Protein AF-A0A0F9TPN0-F1 (afdb_monomer_lite)

Structure (mmCIF, N/CA/C/O backbone):
data_AF-A0A0F9TPN0-F1
#
_entry.id   AF-A0A0F9TPN0-F1
#
loop_
_atom_site.group_PDB
_atom_site.id
_atom_site.type_symbol
_atom_site.label_atom_id
_atom_site.label_alt_id
_atom_site.label_comp_id
_atom_site.label_asym_id
_atom_site.label_entity_id
_atom_site.label_seq_id
_atom_site.pdbx_PDB_ins_code
_atom_site.Cartn_x
_atom_site.Cartn_y
_atom_site.Cartn_z
_atom_site.occupancy
_atom_site.B_iso_or_equiv
_atom_site.auth_seq_id
_atom_site.auth_comp_id
_atom_site.auth_asym_id
_atom_site.auth_atom_id
_atom_site.pdbx_PDB_model_num
ATOM 1 N N . MET A 1 1 ? -43.249 34.342 18.954 1.00 63.88 1 MET A N 1
ATOM 2 C CA . MET A 1 1 ? -42.163 33.339 18.854 1.00 63.88 1 MET A CA 1
ATOM 3 C C . MET A 1 1 ? -42.030 32.902 17.406 1.00 63.88 1 MET A C 1
ATOM 5 O O . MET A 1 1 ? -42.989 32.377 16.847 1.00 63.88 1 MET A O 1
ATOM 9 N N . THR A 1 2 ? -40.893 33.186 16.781 1.00 87.62 2 THR A N 1
ATOM 10 C CA . THR A 1 2 ? -40.674 32.973 15.344 1.00 87.62 2 THR A CA 1
ATOM 11 C C . THR A 1 2 ? -40.318 31.515 15.034 1.00 87.62 2 THR A C 1
ATOM 13 O O . THR A 1 2 ? -39.963 30.735 15.920 1.00 87.62 2 THR A O 1
ATOM 16 N N . TYR A 1 3 ? -40.394 31.121 13.759 1.00 82.75 3 TYR A N 1
ATOM 17 C CA . TYR A 1 3 ? -39.928 29.803 13.312 1.00 82.75 3 TYR A CA 1
ATOM 18 C C . TYR A 1 3 ? -38.445 29.566 13.659 1.00 82.75 3 TYR A C 1
ATOM 20 O O . TYR A 1 3 ? -38.082 28.477 14.104 1.00 82.75 3 TYR A O 1
ATOM 28 N N . LYS A 1 4 ? -37.608 30.607 13.552 1.00 75.94 4 LYS A N 1
ATOM 29 C CA . LYS A 1 4 ? -36.183 30.558 13.914 1.00 75.94 4 LYS A CA 1
ATOM 30 C C . LYS A 1 4 ? -35.974 30.254 15.405 1.00 75.94 4 LYS A C 1
ATOM 32 O O . LYS A 1 4 ? -35.107 29.449 15.738 1.00 75.94 4 LYS A O 1
ATOM 37 N N . ASP A 1 5 ? -36.821 30.797 16.281 1.00 80.38 5 ASP A N 1
ATOM 38 C CA . ASP A 1 5 ? -36.758 30.526 17.727 1.00 80.38 5 ASP A CA 1
ATOM 39 C C . ASP A 1 5 ? -37.082 29.059 18.043 1.00 80.38 5 ASP A C 1
ATOM 41 O O . ASP A 1 5 ? -36.388 28.416 18.834 1.00 80.38 5 ASP A O 1
ATOM 45 N N . LYS A 1 6 ? -38.084 28.487 17.359 1.00 81.25 6 LYS A N 1
ATOM 46 C CA . LYS A 1 6 ? -38.464 27.071 17.515 1.00 81.25 6 LYS A CA 1
ATOM 47 C C . LYS A 1 6 ? -37.353 26.113 17.068 1.00 81.25 6 LYS A C 1
ATOM 49 O O . LYS A 1 6 ? -37.159 25.074 17.699 1.00 81.25 6 LYS A O 1
ATOM 54 N N . VAL A 1 7 ? -36.623 26.440 15.997 1.00 83.06 7 VAL A N 1
ATOM 55 C CA . VAL A 1 7 ? -35.488 25.628 15.514 1.00 83.06 7 VAL A CA 1
ATOM 56 C C . VAL A 1 7 ? -34.336 25.661 16.519 1.00 83.06 7 VAL A C 1
ATOM 58 O O . VAL A 1 7 ? -33.880 24.602 16.952 1.00 83.06 7 VAL A O 1
ATOM 61 N N . ARG A 1 8 ? -33.946 26.854 16.983 1.00 80.81 8 ARG A N 1
ATOM 62 C CA . ARG A 1 8 ? -32.866 27.026 17.967 1.00 80.81 8 ARG A CA 1
ATOM 63 C C . ARG A 1 8 ? -33.164 26.305 19.288 1.00 80.81 8 ARG A C 1
ATOM 65 O O . ARG A 1 8 ? -32.283 25.669 19.862 1.00 80.81 8 ARG A O 1
ATOM 72 N N . GLN A 1 9 ? -34.415 26.333 19.750 1.00 80.69 9 GLN A N 1
ATOM 73 C CA . GLN A 1 9 ? -34.828 25.630 20.968 1.00 80.69 9 GLN A CA 1
ATOM 74 C C . GLN A 1 9 ? -34.733 24.099 20.824 1.00 80.69 9 GLN A C 1
ATOM 76 O O . GLN A 1 9 ? -34.310 23.414 21.757 1.00 80.69 9 GLN A O 1
ATOM 81 N N . ARG A 1 10 ? -35.066 23.549 19.646 1.00 83.12 10 ARG A N 1
ATOM 82 C CA . ARG A 1 10 ? -34.917 22.110 19.355 1.00 83.12 10 ARG A CA 1
ATOM 83 C C . ARG A 1 10 ? -33.451 21.681 19.297 1.00 83.12 10 ARG A C 1
ATOM 85 O O . ARG A 1 10 ? -33.118 20.608 19.799 1.00 83.12 10 ARG A O 1
ATOM 92 N N . GLU A 1 11 ? -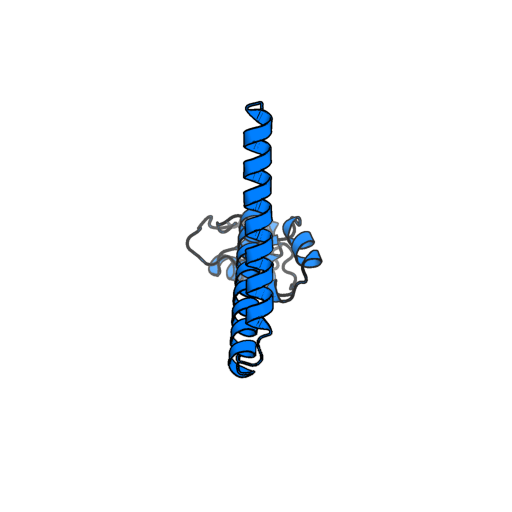32.579 22.496 18.711 1.00 84.38 11 GLU A N 1
ATOM 93 C CA . GLU A 1 11 ? -31.135 22.231 18.678 1.00 84.38 11 GLU A CA 1
ATOM 94 C C . GLU A 1 11 ? -30.536 22.230 20.086 1.00 84.38 11 GLU A C 1
ATOM 96 O O . GLU A 1 11 ? -29.855 21.274 20.459 1.00 84.38 11 GLU A O 1
ATOM 101 N N . TYR A 1 12 ? -30.896 23.219 20.908 1.00 80.81 12 TYR A N 1
ATOM 102 C CA . TYR A 1 12 ? -30.473 23.289 22.306 1.00 80.81 12 TYR A CA 1
ATOM 103 C C . TYR A 1 12 ? -30.917 22.059 23.114 1.00 80.81 12 TYR A C 1
ATOM 105 O O . TYR A 1 12 ? -30.119 21.463 23.836 1.00 80.81 12 TYR A O 1
ATOM 113 N N . GLN A 1 13 ? -32.170 21.615 22.957 1.00 81.75 13 GLN A N 1
ATOM 114 C CA . GLN A 1 13 ? -32.666 20.406 23.626 1.00 81.75 13 GLN A CA 1
ATOM 115 C C . GLN A 1 13 ? -31.924 19.138 23.180 1.00 81.75 13 GLN A C 1
ATOM 117 O O . GLN A 1 13 ? -31.610 18.287 24.016 1.00 81.75 13 GLN A O 1
ATOM 122 N N . ARG A 1 14 ? -31.600 19.008 21.885 1.00 80.62 14 ARG A N 1
ATOM 123 C CA . ARG A 1 14 ? -30.798 17.885 21.367 1.00 80.62 14 ARG A CA 1
ATOM 124 C C . ARG A 1 14 ? -29.387 17.895 21.945 1.00 80.62 14 ARG A C 1
ATOM 126 O O . ARG A 1 14 ? -28.889 16.847 22.361 1.00 80.62 14 ARG A O 1
ATOM 133 N N . GLU A 1 15 ? -28.756 19.062 22.002 1.00 71.81 15 GLU A N 1
ATOM 134 C CA . GLU A 1 15 ? -27.411 19.206 22.549 1.00 71.81 15 GLU A CA 1
ATOM 135 C C . GLU A 1 15 ? -27.383 18.917 24.056 1.00 71.81 15 GLU A C 1
ATOM 137 O O . GLU A 1 15 ? -26.541 18.150 24.529 1.00 71.81 15 GLU A O 1
ATOM 142 N N . TRP A 1 16 ? -28.355 19.434 24.809 1.00 73.69 16 TRP A N 1
ATOM 143 C CA . TRP A 1 16 ? -28.500 19.167 26.238 1.00 73.69 16 TRP A CA 1
ATOM 144 C C . TRP A 1 16 ? -28.762 17.684 26.527 1.00 73.69 16 TRP A C 1
ATOM 146 O O . TRP A 1 16 ? -28.106 17.100 27.392 1.00 73.69 16 TRP A O 1
ATOM 156 N N . ALA A 1 17 ? -29.646 17.033 25.762 1.00 72.75 17 ALA A N 1
ATOM 157 C CA . ALA A 1 17 ? -29.899 15.597 25.880 1.00 72.75 17 ALA A CA 1
ATOM 158 C C . ALA A 1 17 ? -28.644 14.762 25.571 1.00 72.75 17 ALA A C 1
ATOM 160 O O . ALA A 1 17 ? -28.376 13.777 26.262 1.00 72.75 17 ALA A O 1
ATOM 161 N N . SER A 1 18 ? -27.849 15.172 24.578 1.00 74.75 18 SER A N 1
ATOM 162 C CA . SER A 1 18 ? -26.560 14.553 24.241 1.00 74.75 18 SER A CA 1
ATOM 163 C C . SER A 1 18 ? -25.543 14.701 25.378 1.00 74.75 18 SER A C 1
ATOM 165 O O . SER A 1 18 ? -24.924 13.717 25.788 1.00 74.75 18 SER A O 1
ATOM 167 N N . ARG A 1 19 ? -25.423 15.902 25.963 1.00 65.75 19 ARG A N 1
ATOM 168 C CA . ARG A 1 19 ? -24.553 16.167 27.123 1.00 65.75 19 ARG A CA 1
ATOM 169 C C . ARG A 1 19 ? -24.980 15.356 28.350 1.00 65.75 19 ARG A C 1
ATOM 171 O O . ARG A 1 19 ? -24.126 14.741 28.987 1.00 65.75 19 ARG A O 1
ATOM 178 N N . LYS A 1 20 ? -26.285 15.272 28.643 1.00 65.00 20 LYS A N 1
ATOM 179 C CA . LYS A 1 20 ? -26.818 14.436 29.735 1.00 65.00 20 LYS A CA 1
ATOM 180 C C . LYS A 1 20 ? -26.505 12.956 29.526 1.00 65.00 20 LYS A C 1
ATOM 182 O O . LYS A 1 20 ? -26.057 12.306 30.465 1.00 65.00 20 LYS A O 1
ATOM 187 N N . ARG A 1 21 ? -26.689 12.435 28.306 1.00 61.03 21 ARG A N 1
ATOM 188 C CA . ARG A 1 21 ? -26.357 11.041 27.965 1.00 61.03 21 ARG A CA 1
ATOM 189 C C . ARG A 1 21 ? -24.868 10.752 28.163 1.00 61.03 21 ARG A C 1
ATOM 191 O O . ARG A 1 21 ? -24.536 9.803 28.864 1.00 61.03 21 ARG A O 1
ATOM 198 N N . LYS A 1 22 ? -23.987 11.622 27.654 1.00 58.59 22 LYS A N 1
ATOM 199 C CA . LYS A 1 22 ? -22.529 11.508 27.846 1.00 58.59 22 LYS A CA 1
ATOM 200 C C . LYS A 1 22 ? -22.123 11.556 29.325 1.00 58.59 22 LYS A C 1
ATOM 202 O O . LYS A 1 22 ? -21.251 10.796 29.744 1.00 58.59 22 LYS A O 1
ATOM 207 N N . GLY A 1 23 ? -22.761 12.420 30.119 1.00 58.47 23 GLY A N 1
ATOM 208 C CA . GLY A 1 23 ? -22.532 12.528 31.565 1.00 58.47 23 GLY A CA 1
ATOM 209 C C . GLY A 1 23 ? -23.021 11.309 32.362 1.00 58.47 23 GLY A C 1
ATOM 210 O O . GLY A 1 23 ? -22.372 10.888 33.316 1.00 58.47 23 GLY A O 1
ATOM 211 N N . LEU A 1 24 ? -24.145 10.706 31.962 1.00 55.91 24 LEU A N 1
ATOM 212 C CA . LEU A 1 24 ? -24.660 9.462 32.550 1.00 55.91 24 LEU A CA 1
ATOM 213 C C . LEU A 1 24 ? -23.787 8.253 32.190 1.00 55.91 24 LEU A C 1
ATOM 215 O O . LEU A 1 24 ? -23.464 7.455 33.067 1.00 55.91 24 LEU A O 1
ATOM 219 N N . GLU A 1 25 ? -23.334 8.145 30.939 1.00 54.47 25 GLU A N 1
ATOM 220 C CA . GLU A 1 25 ? -22.418 7.081 30.508 1.00 54.47 25 GLU A CA 1
ATOM 221 C C . GLU A 1 25 ? -21.085 7.127 31.266 1.00 54.47 25 GLU A C 1
ATOM 223 O O . GLU A 1 25 ? -20.587 6.087 31.695 1.00 54.47 25 GLU A O 1
ATOM 228 N N . THR A 1 26 ? -20.529 8.319 31.506 1.00 54.38 26 THR A N 1
ATOM 229 C CA . THR A 1 26 ? -19.287 8.471 32.287 1.00 54.38 26 THR A CA 1
ATOM 230 C C . THR A 1 26 ? -19.468 8.111 33.762 1.00 54.38 26 THR A C 1
ATOM 232 O O . THR A 1 26 ? -18.591 7.464 34.336 1.00 54.38 26 THR A O 1
ATOM 235 N N . LYS A 1 27 ? -20.613 8.446 34.374 1.00 55.25 27 LYS A N 1
ATOM 236 C CA . LYS A 1 27 ? -20.914 8.068 35.767 1.00 55.25 27 LYS A CA 1
ATOM 237 C C . LYS A 1 27 ? -21.115 6.558 35.953 1.00 55.25 27 LYS A C 1
ATOM 239 O O . LYS A 1 27 ? -20.652 6.013 36.948 1.00 55.25 27 LYS A O 1
ATOM 244 N N . ILE A 1 28 ? -21.726 5.862 34.991 1.00 54.72 28 ILE A N 1
ATOM 245 C CA . ILE A 1 28 ? -21.928 4.400 35.057 1.00 54.72 28 ILE A CA 1
ATOM 246 C C . ILE A 1 28 ? -20.593 3.642 34.955 1.00 54.72 28 ILE A C 1
ATOM 248 O O . ILE A 1 28 ? -20.396 2.631 35.625 1.00 54.72 28 ILE A O 1
ATOM 252 N N . VAL A 1 29 ? -19.649 4.134 34.148 1.00 50.72 29 VAL A N 1
ATOM 253 C CA . VAL A 1 29 ? -18.341 3.484 33.937 1.00 50.72 29 VAL A CA 1
ATOM 254 C C . VAL A 1 29 ? -17.440 3.553 35.179 1.00 50.72 29 VAL A C 1
ATOM 256 O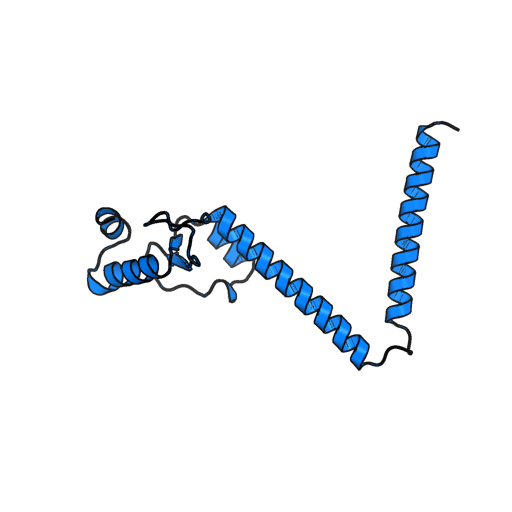 O . VAL A 1 29 ? -16.652 2.635 35.409 1.00 50.72 29 VAL A O 1
ATOM 259 N N . ASN A 1 30 ? -17.595 4.596 35.999 1.00 50.16 30 ASN A N 1
ATOM 260 C CA . ASN A 1 30 ? -16.858 4.778 37.253 1.00 50.16 30 ASN A CA 1
ATOM 261 C C . ASN A 1 30 ? -17.610 4.248 38.485 1.00 50.16 30 ASN A C 1
ATOM 263 O O . ASN A 1 30 ? -17.141 4.431 39.606 1.00 50.16 30 ASN A O 1
ATOM 267 N N . SER A 1 31 ? -18.750 3.573 38.298 1.00 51.56 31 SER A N 1
ATOM 268 C CA . SER A 1 31 ? -19.449 2.924 39.407 1.00 51.56 31 SER A CA 1
ATOM 269 C C . SER A 1 31 ? -18.554 1.837 40.035 1.00 51.56 31 SER A C 1
ATOM 271 O O . SER A 1 31 ? -17.950 1.038 39.300 1.00 51.56 31 SER A O 1
ATOM 273 N N . PRO A 1 32 ? -18.479 1.755 41.378 1.00 56.22 32 PRO A N 1
ATOM 274 C CA . PRO A 1 32 ? -17.802 0.676 42.104 1.00 56.22 32 PRO A CA 1
ATOM 275 C C . PRO A 1 32 ? -18.312 -0.730 41.745 1.00 56.22 32 PRO A C 1
ATOM 277 O O . PRO A 1 32 ? -17.615 -1.709 41.970 1.00 56.22 32 PRO A O 1
ATOM 280 N N . GLN A 1 33 ? -19.506 -0.832 41.148 1.00 55.34 33 GLN A N 1
ATOM 281 C CA . GLN A 1 33 ? -20.164 -2.093 40.782 1.00 55.34 33 GLN A CA 1
ATOM 282 C C . GLN A 1 33 ? -19.574 -2.792 39.544 1.00 55.34 33 GLN A C 1
ATOM 284 O O . GLN A 1 33 ? -19.948 -3.925 39.240 1.00 55.34 33 GLN A O 1
ATOM 289 N N . PHE A 1 34 ? -18.670 -2.151 38.797 1.00 55.91 34 PHE A N 1
ATOM 290 C CA . PHE A 1 34 ? -17.952 -2.816 37.709 1.00 55.91 34 PHE A CA 1
ATOM 291 C C . PHE A 1 34 ? -16.678 -3.465 38.247 1.00 55.91 34 PHE A C 1
ATOM 293 O O . PHE A 1 34 ? -15.760 -2.758 38.662 1.00 55.91 34 PHE A O 1
ATOM 300 N N . SER A 1 35 ? -16.605 -4.800 38.178 1.00 74.62 35 SER A N 1
ATOM 301 C CA . SER A 1 35 ? -15.370 -5.523 38.483 1.00 74.62 35 SER A CA 1
ATOM 302 C C . SER A 1 35 ? -14.226 -5.002 37.609 1.00 74.62 35 SER A C 1
ATOM 304 O O . SER A 1 35 ? -14.417 -4.616 36.447 1.00 74.62 35 SER A O 1
ATOM 306 N N . GLU A 1 36 ? -13.019 -4.991 38.167 1.00 78.19 36 GLU A N 1
ATOM 307 C CA . GLU A 1 36 ? -11.815 -4.535 37.469 1.00 78.19 36 GLU A CA 1
ATOM 308 C C . GLU A 1 36 ? -11.600 -5.297 36.145 1.00 78.19 36 GLU A C 1
ATOM 310 O O . GLU A 1 36 ? -11.133 -4.739 35.151 1.00 78.19 36 GLU A O 1
ATOM 315 N N . GLU A 1 37 ? -12.055 -6.550 36.086 1.00 78.56 37 GLU A N 1
ATOM 316 C CA . GLU A 1 37 ? -12.095 -7.388 34.885 1.00 78.56 37 GLU A CA 1
ATOM 317 C C . GLU A 1 37 ? -12.979 -6.800 33.782 1.00 78.56 37 GLU A C 1
ATOM 319 O O . GLU A 1 37 ? -12.515 -6.628 32.654 1.00 78.56 37 GLU A O 1
ATOM 324 N N . LYS A 1 38 ? -14.218 -6.395 34.094 1.00 79.38 38 LYS A N 1
ATOM 325 C CA . LYS A 1 38 ? -15.114 -5.765 33.109 1.00 79.38 38 LYS A CA 1
ATOM 326 C C . LYS A 1 38 ? -14.580 -4.408 32.636 1.00 79.38 38 LYS A C 1
ATOM 328 O O . LYS A 1 38 ? -14.775 -4.035 31.474 1.00 79.38 38 LYS A O 1
ATOM 333 N N . ARG A 1 39 ? -13.875 -3.659 33.499 1.00 78.81 39 ARG A N 1
ATOM 334 C CA . ARG A 1 39 ? -13.184 -2.415 33.104 1.00 78.81 39 ARG A CA 1
ATOM 335 C C . ARG A 1 39 ? -12.031 -2.700 32.136 1.00 78.81 39 ARG A C 1
ATOM 337 O O . ARG A 1 39 ? -11.939 -2.038 31.097 1.00 78.81 39 ARG A O 1
ATOM 344 N N . LYS A 1 40 ? -11.190 -3.700 32.430 1.00 81.38 40 LYS A N 1
ATOM 345 C CA . LYS A 1 40 ? -10.101 -4.159 31.546 1.00 81.38 40 LYS A CA 1
ATOM 346 C C . LYS A 1 40 ? -10.632 -4.662 30.204 1.00 81.38 40 LYS A C 1
ATOM 348 O O . LYS A 1 40 ? -10.112 -4.267 29.161 1.00 81.38 40 LYS A O 1
ATOM 353 N N . GLU A 1 41 ? -11.695 -5.462 30.205 1.00 82.69 41 GLU A N 1
ATOM 354 C CA . GLU A 1 41 ? -12.325 -5.985 28.990 1.00 82.69 41 GLU A CA 1
ATOM 355 C C . GLU A 1 41 ? -12.830 -4.855 28.081 1.00 82.69 41 GLU A C 1
ATOM 357 O O . GLU A 1 41 ? -12.510 -4.818 26.888 1.00 82.69 41 GLU A O 1
ATOM 362 N N . ARG A 1 42 ? -13.544 -3.873 28.647 1.00 78.38 42 ARG A N 1
ATOM 363 C CA . ARG A 1 42 ? -14.003 -2.692 27.901 1.00 78.38 42 ARG A CA 1
ATOM 364 C C . ARG A 1 42 ? -12.842 -1.887 27.326 1.00 78.38 42 ARG A C 1
ATOM 366 O O . ARG A 1 42 ? -12.873 -1.571 26.137 1.00 78.38 42 ARG A O 1
ATOM 373 N N . ARG A 1 43 ? -11.800 -1.596 28.119 1.00 81.19 43 ARG A N 1
ATOM 374 C CA . ARG A 1 43 ? -10.588 -0.910 27.625 1.00 81.19 43 ARG A CA 1
ATOM 375 C C . ARG A 1 43 ? -9.962 -1.678 26.460 1.00 81.19 43 ARG A C 1
ATOM 377 O O . ARG A 1 43 ? -9.707 -1.090 25.410 1.00 81.19 43 ARG A O 1
ATOM 384 N N . ASN A 1 44 ? -9.806 -2.994 26.593 1.00 86.06 44 ASN A N 1
ATOM 385 C CA . ASN A 1 44 ? -9.258 -3.852 25.543 1.00 86.06 44 ASN A CA 1
ATOM 386 C C . ASN A 1 44 ? -10.114 -3.837 24.270 1.00 86.06 44 ASN A C 1
ATOM 388 O O . ASN A 1 44 ? -9.569 -3.747 23.167 1.00 86.06 44 ASN A O 1
ATOM 392 N N . LYS A 1 45 ? -11.446 -3.871 24.394 1.00 86.75 45 LYS A N 1
ATOM 393 C CA . LYS A 1 45 ? -12.374 -3.773 23.258 1.00 86.75 45 LYS A CA 1
ATOM 394 C C . LYS A 1 45 ? -12.235 -2.434 22.529 1.00 86.75 45 LYS A C 1
ATOM 396 O O . LYS A 1 45 ? -12.124 -2.422 21.301 1.00 86.75 45 LYS A O 1
ATOM 401 N N . THR A 1 46 ? -12.163 -1.325 23.266 1.00 86.38 46 THR A N 1
ATOM 402 C CA . THR A 1 46 ? -11.961 0.017 22.696 1.00 86.38 46 THR A CA 1
ATOM 403 C C . THR A 1 46 ? -10.617 0.120 21.975 1.00 86.38 46 THR A C 1
ATOM 405 O O . THR A 1 46 ? -10.567 0.566 20.829 1.00 86.38 46 THR A O 1
ATOM 408 N N . VAL A 1 47 ? -9.537 -0.380 22.585 1.00 86.81 47 VAL A N 1
ATOM 409 C CA . VAL A 1 47 ? -8.195 -0.398 21.977 1.00 86.81 47 VAL A CA 1
ATOM 410 C C . VAL A 1 47 ? -8.167 -1.256 20.708 1.00 86.81 47 VAL A C 1
ATOM 412 O O . VAL A 1 47 ? -7.599 -0.836 19.698 1.00 86.81 47 VAL A O 1
ATOM 415 N N . ARG A 1 48 ? -8.797 -2.440 20.714 1.00 87.50 48 ARG A N 1
ATOM 416 C CA . ARG A 1 48 ? -8.903 -3.307 19.525 1.00 87.50 48 ARG A CA 1
ATOM 417 C C . ARG A 1 48 ? -9.660 -2.618 18.389 1.00 87.50 48 ARG A C 1
ATOM 419 O O . ARG A 1 48 ? -9.180 -2.632 17.257 1.00 87.50 48 ARG A O 1
ATOM 426 N N . SER A 1 49 ? -10.800 -1.993 18.692 1.00 89.25 49 SER A N 1
ATOM 427 C CA . SER A 1 49 ? -11.603 -1.247 17.712 1.00 89.25 49 SER A CA 1
ATOM 428 C C . SER A 1 49 ? -10.815 -0.086 17.099 1.00 89.25 49 SER A C 1
ATOM 430 O O . SER A 1 49 ? -10.736 0.045 15.877 1.00 89.25 49 SER A O 1
ATOM 432 N N . TYR A 1 50 ? -10.130 0.696 17.937 1.00 85.31 50 TYR A N 1
ATOM 433 C CA . TYR A 1 50 ? -9.280 1.797 17.490 1.00 85.31 50 TYR A CA 1
ATOM 434 C C . TYR A 1 50 ? -8.139 1.323 16.578 1.00 85.31 50 TYR A C 1
ATOM 436 O O . TYR A 1 50 ? -7.952 1.856 15.483 1.00 85.31 50 TYR A O 1
ATOM 444 N N . LYS A 1 51 ? -7.416 0.266 16.980 1.00 86.50 51 LYS A N 1
ATOM 445 C CA . LYS A 1 51 ? -6.345 -0.330 16.164 1.00 86.50 51 LYS A CA 1
ATOM 446 C C . LYS A 1 51 ? -6.869 -0.851 14.824 1.00 86.50 51 LYS A C 1
ATOM 448 O O . LYS A 1 51 ? -6.193 -0.679 13.814 1.00 86.50 51 LYS A O 1
ATOM 453 N N . LYS A 1 52 ? -8.058 -1.466 14.794 1.00 89.62 52 LYS A N 1
ATOM 454 C CA . LYS A 1 52 ? -8.699 -1.913 13.548 1.00 89.62 52 LYS A CA 1
ATOM 455 C C . LYS A 1 52 ? -8.981 -0.725 12.625 1.00 89.62 52 LYS A C 1
ATOM 457 O O . LYS A 1 52 ? -8.509 -0.728 11.495 1.00 89.62 52 LYS A O 1
ATOM 462 N N . ARG A 1 53 ? -9.624 0.329 13.141 1.00 88.56 53 ARG A N 1
ATOM 463 C CA . ARG A 1 53 ? -9.912 1.552 12.375 1.00 88.56 53 ARG A CA 1
ATOM 464 C C . ARG A 1 53 ? -8.648 2.193 11.803 1.00 88.56 53 ARG A C 1
ATOM 466 O O . ARG A 1 53 ? -8.645 2.598 10.648 1.00 88.56 53 ARG A O 1
ATOM 473 N N . GLN A 1 54 ? -7.560 2.253 12.572 1.00 87.06 54 GLN A N 1
ATOM 474 C CA . GLN A 1 54 ? -6.290 2.767 12.055 1.00 87.06 54 GLN A CA 1
ATOM 475 C C . GLN A 1 54 ? -5.715 1.911 10.918 1.00 87.06 54 GLN A C 1
ATOM 477 O O . GLN A 1 54 ? -5.223 2.462 9.935 1.00 87.06 54 GLN A O 1
ATOM 482 N N . ARG A 1 55 ? -5.781 0.576 11.022 1.00 86.81 55 ARG A N 1
ATOM 483 C CA . ARG A 1 55 ? -5.337 -0.320 9.940 1.00 86.81 55 ARG A CA 1
ATOM 484 C C . ARG A 1 55 ? -6.174 -0.131 8.681 1.00 86.81 55 ARG A C 1
ATOM 486 O O . ARG A 1 55 ? -5.603 -0.055 7.597 1.00 86.81 55 ARG A O 1
ATOM 493 N N . ASP A 1 56 ? -7.490 -0.026 8.835 1.00 89.75 56 ASP A N 1
ATOM 494 C CA . ASP A 1 56 ? -8.420 0.176 7.723 1.00 89.75 56 ASP A CA 1
ATOM 495 C C . ASP A 1 56 ? -8.175 1.536 7.052 1.00 89.75 56 ASP A C 1
ATOM 497 O O . ASP A 1 56 ? -8.035 1.605 5.832 1.00 89.75 56 ASP A O 1
ATOM 501 N N . ASN A 1 57 ? -7.982 2.599 7.840 1.00 89.62 57 ASN A N 1
ATOM 502 C CA . ASN A 1 57 ? -7.606 3.916 7.326 1.00 89.62 57 ASN A CA 1
ATOM 503 C C . ASN A 1 57 ? -6.281 3.867 6.555 1.00 89.62 57 ASN A C 1
ATOM 505 O O . ASN A 1 57 ? -6.228 4.314 5.414 1.00 89.62 57 ASN A O 1
ATOM 509 N N . ARG A 1 58 ? -5.224 3.269 7.126 1.00 89.56 58 ARG A N 1
ATOM 510 C CA . ARG A 1 58 ? -3.931 3.128 6.433 1.00 89.56 58 ARG A CA 1
ATOM 511 C C . ARG A 1 58 ? -4.065 2.319 5.143 1.00 89.56 58 ARG A C 1
ATOM 513 O O . ARG A 1 58 ? -3.456 2.672 4.137 1.00 89.56 58 ARG A O 1
ATOM 520 N N . LYS A 1 59 ? -4.869 1.251 5.144 1.00 88.12 59 LYS A N 1
ATOM 521 C CA . LYS A 1 59 ? -5.154 0.462 3.939 1.00 88.12 59 LYS A CA 1
ATOM 522 C C . LYS A 1 59 ? -5.814 1.324 2.859 1.00 88.12 59 LYS A C 1
ATOM 524 O O . LYS A 1 59 ? -5.372 1.271 1.715 1.00 88.12 59 LYS A O 1
ATOM 529 N N . ASN A 1 60 ? -6.807 2.130 3.220 1.00 90.00 60 ASN A N 1
ATOM 530 C CA . ASN A 1 60 ? -7.493 3.014 2.279 1.00 90.00 60 ASN A CA 1
ATOM 531 C C . ASN A 1 60 ? -6.560 4.107 1.745 1.00 90.00 60 ASN A C 1
ATOM 533 O O . ASN A 1 60 ? -6.490 4.295 0.537 1.00 90.00 60 ASN A O 1
ATOM 537 N N . CYS A 1 61 ? -5.763 4.750 2.604 1.00 90.88 61 CYS A N 1
ATOM 538 C CA . CYS A 1 61 ? -4.760 5.728 2.174 1.00 90.88 61 CYS A CA 1
ATOM 539 C C . CYS A 1 61 ? -3.768 5.128 1.167 1.00 90.88 61 CYS A C 1
ATOM 541 O O . CYS A 1 61 ? -3.478 5.746 0.148 1.00 90.88 61 CYS A O 1
ATOM 543 N N . LYS A 1 62 ? -3.298 3.895 1.407 1.00 89.38 62 LYS A N 1
ATOM 544 C CA . LYS A 1 62 ? -2.430 3.182 0.458 1.00 89.38 62 LYS A CA 1
ATOM 545 C C . LYS A 1 62 ? -3.099 2.948 -0.894 1.00 89.38 62 LYS A C 1
ATOM 547 O O . LYS A 1 62 ? -2.460 3.135 -1.922 1.00 89.38 62 LYS A O 1
ATOM 552 N N . ILE A 1 63 ? -4.343 2.473 -0.889 1.00 89.38 63 ILE A N 1
ATOM 553 C CA . ILE A 1 63 ? -5.091 2.207 -2.124 1.00 89.38 63 ILE A CA 1
ATOM 554 C C . ILE A 1 63 ? -5.316 3.511 -2.892 1.00 89.38 63 ILE A C 1
ATOM 556 O O . ILE A 1 63 ? -5.136 3.530 -4.102 1.00 89.38 63 ILE A O 1
ATOM 560 N N . ASN A 1 64 ? -5.635 4.602 -2.196 1.00 90.62 64 ASN A N 1
ATOM 561 C CA . ASN A 1 64 ? -5.835 5.905 -2.823 1.00 90.62 64 ASN A CA 1
ATOM 562 C C . ASN A 1 64 ? -4.539 6.457 -3.437 1.00 90.62 64 ASN A C 1
ATOM 564 O O . ASN A 1 64 ? -4.585 7.036 -4.513 1.00 90.62 64 ASN A O 1
ATOM 568 N N . ALA A 1 65 ? -3.390 6.264 -2.780 1.00 91.06 65 ALA A N 1
ATOM 569 C CA . ALA A 1 65 ? -2.109 6.781 -3.261 1.00 91.06 65 ALA A CA 1
ATOM 570 C C . ALA A 1 65 ? -1.504 5.959 -4.414 1.00 91.06 65 ALA A C 1
ATOM 572 O O . ALA A 1 65 ? -0.955 6.524 -5.353 1.00 91.06 65 ALA A O 1
ATOM 573 N N . PHE A 1 66 ? -1.587 4.626 -4.350 1.00 91.81 66 PHE A N 1
ATOM 574 C CA . PHE A 1 66 ? -0.872 3.734 -5.279 1.00 91.81 66 PHE A CA 1
ATOM 575 C C . PHE A 1 66 ? -1.790 2.901 -6.181 1.00 91.81 66 PHE A C 1
ATOM 577 O O . PHE A 1 66 ? -1.303 2.122 -6.999 1.00 91.81 66 PHE A O 1
ATOM 584 N N . GLY A 1 67 ? -3.105 3.020 -6.013 1.00 91.75 67 GLY A N 1
ATOM 585 C CA . GLY A 1 67 ? -4.102 2.218 -6.710 1.00 91.75 67 GLY A CA 1
ATOM 586 C C . GLY A 1 67 ? -4.387 0.859 -6.058 1.00 91.75 67 GLY A C 1
ATOM 587 O O . GLY A 1 67 ? -3.682 0.375 -5.163 1.00 91.75 67 GLY A O 1
ATOM 588 N N . SER A 1 68 ? -5.464 0.235 -6.539 1.00 94.31 68 SER A N 1
ATOM 589 C CA . SER A 1 68 ? -5.961 -1.088 -6.134 1.00 94.31 68 SER A CA 1
ATOM 590 C C . SER A 1 68 ? -5.577 -2.216 -7.099 1.00 94.31 68 SER A C 1
ATOM 592 O O . SER A 1 68 ? -6.012 -3.351 -6.909 1.00 94.31 68 SER A O 1
ATOM 594 N N . ILE A 1 69 ? -4.749 -1.931 -8.108 1.00 95.88 69 ILE A N 1
ATOM 595 C CA . ILE A 1 69 ? -4.277 -2.906 -9.099 1.00 95.88 69 ILE A CA 1
ATOM 596 C C . ILE A 1 69 ? -2.751 -2.994 -9.109 1.00 95.88 69 ILE A C 1
ATOM 598 O O . ILE A 1 69 ? -2.053 -2.052 -8.735 1.00 95.88 69 ILE A O 1
ATOM 602 N N . CYS A 1 70 ? -2.219 -4.138 -9.537 1.00 96.44 70 CYS A N 1
ATOM 603 C CA . CYS A 1 70 ? -0.786 -4.295 -9.744 1.00 96.44 70 CYS A CA 1
ATOM 604 C C . CYS A 1 70 ? -0.292 -3.344 -10.839 1.00 96.44 70 CYS A C 1
ATOM 606 O O . CYS A 1 70 ? -0.870 -3.286 -11.920 1.00 96.44 70 CYS A O 1
ATOM 608 N N . PHE A 1 71 ? 0.815 -2.647 -10.589 1.00 95.81 71 PHE A N 1
ATOM 609 C CA . PHE A 1 71 ? 1.392 -1.723 -11.560 1.00 95.81 71 PHE A CA 1
ATOM 610 C C . PHE A 1 71 ? 1.867 -2.418 -12.846 1.00 95.81 71 PHE A C 1
ATOM 612 O O . PHE A 1 71 ? 1.689 -1.844 -13.915 1.00 95.81 71 PHE A O 1
ATOM 619 N N . ILE A 1 72 ? 2.422 -3.633 -12.756 1.00 95.31 72 ILE A N 1
ATOM 620 C CA . ILE A 1 72 ? 2.955 -4.386 -13.905 1.00 95.31 72 ILE A CA 1
ATOM 621 C C . ILE A 1 72 ? 1.818 -5.106 -14.641 1.00 95.31 72 ILE A C 1
ATOM 623 O O . ILE A 1 72 ? 1.374 -4.647 -15.684 1.00 95.31 72 ILE A O 1
ATOM 627 N N . CYS A 1 73 ? 1.255 -6.171 -14.061 1.00 95.50 73 CYS A N 1
ATOM 628 C CA . CYS A 1 73 ? 0.275 -7.011 -14.763 1.00 95.50 73 CYS A CA 1
ATOM 629 C C . CYS A 1 73 ? -1.163 -6.466 -14.769 1.00 95.50 73 CYS A C 1
ATOM 631 O O . CYS A 1 73 ? -2.078 -7.159 -15.208 1.00 95.50 73 CYS A O 1
ATOM 633 N N . LYS A 1 74 ? -1.398 -5.278 -14.193 1.00 95.56 74 LYS A N 1
ATOM 634 C CA . LYS A 1 74 ? -2.713 -4.608 -14.089 1.00 95.56 74 LYS A CA 1
ATOM 635 C C . LYS A 1 74 ? -3.824 -5.414 -13.396 1.00 95.56 74 LYS A C 1
ATOM 637 O O . LYS A 1 74 ? -4.970 -4.979 -13.350 1.00 95.56 74 LYS A O 1
ATOM 642 N N . SER A 1 75 ? -3.501 -6.549 -12.772 1.00 94.25 75 SER A N 1
ATOM 643 C CA . SER A 1 75 ? -4.468 -7.374 -12.041 1.00 94.25 75 SER A CA 1
ATOM 644 C C . SER A 1 75 ? -4.790 -6.798 -10.657 1.00 94.25 75 SER A C 1
ATOM 646 O O . SER A 1 75 ? -3.887 -6.485 -9.878 1.00 94.25 75 SER A O 1
ATOM 648 N N . GLY A 1 76 ? -6.083 -6.719 -10.327 1.00 88.69 76 GLY A N 1
ATOM 649 C CA . GLY A 1 76 ? -6.600 -6.376 -8.992 1.00 88.69 76 GLY A CA 1
ATOM 650 C C . GLY A 1 76 ? -6.951 -7.583 -8.113 1.00 88.69 76 GLY A C 1
ATOM 651 O O . GLY A 1 76 ? -7.462 -7.411 -7.010 1.00 88.69 76 GLY A O 1
ATOM 652 N N . LYS A 1 77 ? -6.709 -8.816 -8.582 1.00 80.50 77 LYS A N 1
ATOM 653 C CA . LYS A 1 77 ? -7.176 -10.043 -7.903 1.00 80.50 77 LYS A CA 1
ATOM 654 C C . LYS A 1 77 ? -6.367 -10.417 -6.655 1.00 80.50 77 LYS A C 1
ATOM 656 O O . LYS A 1 77 ? -6.815 -11.234 -5.857 1.00 80.50 77 LYS A O 1
ATOM 661 N N . TYR A 1 78 ? -5.175 -9.848 -6.481 1.00 83.81 78 TYR A N 1
ATOM 662 C CA . TYR A 1 78 ? -4.210 -10.292 -5.475 1.00 83.81 78 TYR A CA 1
ATOM 663 C C . TYR A 1 78 ? -3.935 -9.235 -4.411 1.00 83.81 78 TYR A C 1
ATOM 665 O O . TYR A 1 78 ? -4.057 -8.033 -4.637 1.00 83.81 78 TYR A O 1
ATOM 673 N N . LYS A 1 79 ? -3.464 -9.694 -3.246 1.00 89.19 79 LYS A N 1
ATOM 674 C CA . LYS A 1 79 ? -2.906 -8.812 -2.220 1.00 89.19 79 LYS A CA 1
ATOM 675 C C . LYS A 1 79 ? -1.701 -8.062 -2.796 1.00 89.19 79 LYS A C 1
ATOM 677 O O . LYS A 1 79 ? -0.709 -8.681 -3.179 1.00 89.19 79 LYS A O 1
ATOM 682 N N . LEU A 1 80 ? -1.798 -6.736 -2.820 1.00 93.25 80 LEU A N 1
ATOM 683 C CA . LEU A 1 80 ? -0.739 -5.864 -3.313 1.00 93.25 80 LEU A CA 1
ATOM 684 C C . LEU A 1 80 ? 0.291 -5.568 -2.222 1.00 93.25 80 LEU A C 1
ATOM 686 O O . LEU A 1 80 ? -0.043 -5.287 -1.064 1.00 93.25 80 LEU A O 1
ATOM 690 N N . ILE A 1 81 ? 1.554 -5.630 -2.618 1.00 93.31 81 ILE A N 1
ATOM 691 C CA . ILE A 1 81 ? 2.735 -5.364 -1.808 1.00 93.31 81 ILE A CA 1
ATOM 692 C C . ILE A 1 81 ? 3.363 -4.081 -2.336 1.00 93.31 81 ILE A C 1
ATOM 694 O O . ILE A 1 81 ? 3.347 -3.816 -3.537 1.00 93.31 81 ILE A O 1
ATOM 698 N N . LEU A 1 82 ? 3.861 -3.255 -1.423 1.00 94.25 82 LEU A N 1
ATOM 699 C CA . LEU A 1 82 ? 4.571 -2.047 -1.802 1.00 94.25 82 LEU A CA 1
ATOM 700 C C . LEU A 1 82 ? 6.016 -2.418 -2.139 1.00 94.25 82 LEU A C 1
ATOM 702 O O . LEU A 1 82 ? 6.656 -3.075 -1.327 1.00 94.25 82 LEU A O 1
ATOM 706 N N . HIS A 1 83 ? 6.495 -1.992 -3.301 1.00 94.75 83 HIS A N 1
ATOM 707 C CA . HIS A 1 83 ? 7.865 -2.195 -3.760 1.00 94.75 83 HIS A CA 1
ATOM 708 C C . HIS A 1 83 ? 8.533 -0.842 -3.996 1.00 94.75 83 HIS A C 1
ATOM 710 O O . HIS A 1 83 ? 7.887 0.085 -4.496 1.00 94.75 83 HIS A O 1
ATOM 716 N N . ARG A 1 84 ? 9.822 -0.722 -3.667 1.00 95.12 84 ARG A N 1
ATOM 717 C CA . ARG A 1 84 ? 10.623 0.457 -4.010 1.00 95.12 84 ARG A CA 1
ATOM 718 C C . ARG A 1 84 ? 11.195 0.327 -5.408 1.00 95.12 84 ARG A C 1
ATOM 720 O O . ARG A 1 84 ? 11.886 -0.636 -5.699 1.00 95.12 84 ARG A O 1
ATOM 727 N N . LYS A 1 85 ? 10.985 1.330 -6.255 1.00 96.06 85 LYS A N 1
ATOM 728 C CA . LYS A 1 85 ? 11.525 1.347 -7.621 1.00 96.06 85 LYS A CA 1
ATOM 729 C C . LYS A 1 85 ? 13.056 1.254 -7.649 1.00 96.06 85 LYS A C 1
ATOM 731 O O . LYS A 1 85 ? 13.602 0.710 -8.585 1.00 96.06 85 LYS A O 1
ATOM 736 N N . ASP A 1 86 ? 13.756 1.724 -6.621 1.00 95.12 86 ASP A N 1
ATOM 737 C CA . ASP A 1 86 ? 15.221 1.625 -6.553 1.00 95.12 86 ASP A CA 1
ATOM 738 C C . ASP A 1 86 ? 15.746 0.273 -6.029 1.00 95.12 86 ASP A C 1
ATOM 740 O O . ASP A 1 86 ? 16.941 0.159 -5.773 1.00 95.12 86 ASP A O 1
ATOM 744 N N . GLY A 1 87 ? 14.878 -0.721 -5.796 1.00 92.88 87 GLY A N 1
ATOM 745 C CA . GLY A 1 87 ? 15.252 -2.063 -5.322 1.00 92.88 87 GLY A CA 1
ATOM 746 C C . GLY A 1 87 ? 15.758 -2.123 -3.875 1.00 92.88 87 GLY A C 1
ATOM 747 O O . GLY A 1 87 ? 15.938 -3.203 -3.315 1.00 92.88 87 GLY A O 1
ATOM 748 N N . LYS A 1 88 ? 15.955 -0.974 -3.217 1.00 92.12 88 LYS A N 1
ATOM 749 C CA . LYS A 1 88 ? 16.489 -0.922 -1.855 1.00 92.12 88 LYS A CA 1
ATOM 750 C C . LYS A 1 88 ? 15.473 -1.456 -0.853 1.00 92.12 88 LYS A C 1
ATOM 752 O O . LYS A 1 88 ? 14.276 -1.176 -0.936 1.00 92.12 88 LYS A O 1
ATOM 757 N N . ALA A 1 89 ? 15.974 -2.130 0.180 1.00 90.62 89 ALA A N 1
ATOM 758 C CA . ALA A 1 89 ? 15.153 -2.546 1.308 1.00 90.62 89 ALA A CA 1
ATOM 759 C C . ALA A 1 89 ? 14.439 -1.345 1.961 1.00 90.62 89 ALA A C 1
ATOM 761 O O . ALA A 1 89 ? 14.926 -0.205 1.971 1.00 90.62 89 ALA A O 1
ATOM 762 N N . HIS A 1 90 ? 13.261 -1.597 2.527 1.00 88.44 90 HIS A N 1
ATOM 763 C CA . HIS A 1 90 ? 12.523 -0.611 3.308 1.00 88.44 90 HIS A CA 1
ATOM 764 C C . HIS A 1 90 ? 11.884 -1.245 4.535 1.00 88.44 90 HIS A C 1
ATOM 766 O O . HIS A 1 90 ? 11.588 -2.439 4.568 1.00 88.44 90 HIS A O 1
ATOM 772 N N . LYS A 1 91 ? 11.632 -0.415 5.551 1.00 85.06 91 LYS A N 1
ATOM 773 C CA . LYS A 1 91 ? 10.874 -0.839 6.728 1.00 85.06 91 LYS A CA 1
ATOM 774 C C . LYS A 1 91 ? 9.484 -1.309 6.298 1.00 85.06 91 LYS A C 1
ATOM 776 O O . LYS A 1 91 ? 8.889 -0.766 5.362 1.00 85.06 91 LYS A O 1
ATOM 781 N N . SER A 1 92 ? 8.933 -2.290 7.007 1.00 83.75 92 SER A N 1
ATOM 782 C CA . SER A 1 92 ? 7.517 -2.613 6.838 1.00 83.75 92 SER A CA 1
ATOM 783 C C . SER A 1 92 ? 6.666 -1.402 7.226 1.00 83.75 92 SER A C 1
ATOM 785 O O . SER A 1 92 ? 6.911 -0.759 8.247 1.00 83.75 92 SER A O 1
ATOM 787 N N . ILE A 1 93 ? 5.611 -1.144 6.453 1.00 81.00 93 ILE A N 1
ATOM 788 C CA . ILE A 1 93 ? 4.627 -0.078 6.711 1.00 81.00 93 ILE A CA 1
ATOM 789 C C . ILE A 1 93 ? 4.007 -0.209 8.111 1.00 81.00 93 ILE A C 1
ATOM 791 O O . ILE A 1 93 ? 3.604 0.780 8.721 1.00 81.00 93 ILE A O 1
ATOM 795 N N . THR A 1 94 ? 3.940 -1.430 8.651 1.00 80.12 94 THR A N 1
ATOM 796 C CA . THR A 1 94 ? 3.441 -1.690 10.010 1.00 80.12 94 THR A CA 1
ATOM 797 C C . THR A 1 94 ? 4.314 -1.082 11.104 1.00 80.12 94 THR A C 1
ATOM 799 O O . THR A 1 94 ? 3.808 -0.854 12.198 1.00 80.12 94 THR A O 1
ATOM 802 N N . HIS A 1 95 ? 5.592 -0.820 10.820 1.00 86.00 95 HIS A N 1
ATOM 803 C CA . HIS A 1 95 ? 6.547 -0.220 11.754 1.00 86.00 95 HIS A CA 1
ATOM 804 C C . HIS A 1 95 ? 6.768 1.277 11.512 1.00 86.00 95 HIS A C 1
ATOM 806 O O . HIS A 1 95 ? 7.490 1.901 12.280 1.00 86.00 95 HIS A O 1
ATOM 812 N N . MET A 1 96 ? 6.156 1.852 10.472 1.00 87.44 96 MET A N 1
ATOM 813 C CA . MET A 1 96 ? 6.252 3.284 10.193 1.00 87.44 96 MET A CA 1
ATOM 814 C C . MET A 1 96 ? 5.329 4.082 11.114 1.00 87.44 96 MET A C 1
ATOM 816 O O . MET A 1 96 ? 4.150 3.727 11.295 1.00 87.44 96 MET A O 1
ATOM 820 N N . ASN A 1 97 ? 5.839 5.194 11.644 1.00 88.94 97 ASN A N 1
ATOM 821 C CA . ASN A 1 97 ? 5.001 6.195 12.302 1.00 88.94 97 ASN A CA 1
ATOM 822 C C . ASN A 1 97 ? 4.098 6.912 11.265 1.00 88.94 97 ASN A C 1
ATOM 824 O O . ASN A 1 97 ? 4.144 6.610 10.070 1.00 88.94 97 ASN A O 1
ATOM 828 N N . ASN A 1 98 ? 3.193 7.788 11.710 1.00 84.50 98 ASN A N 1
ATOM 829 C CA . ASN A 1 98 ? 2.244 8.433 10.789 1.00 84.50 98 ASN A CA 1
ATOM 830 C C . ASN A 1 98 ? 2.934 9.383 9.802 1.00 84.50 98 ASN A C 1
ATOM 832 O O . ASN A 1 98 ? 2.586 9.376 8.629 1.00 84.50 98 ASN A O 1
ATOM 836 N N . GLU A 1 99 ? 3.944 10.125 10.245 1.00 88.19 99 GLU A N 1
ATOM 837 C CA . GLU A 1 99 ? 4.665 11.091 9.413 1.00 88.19 99 GLU A CA 1
ATOM 838 C C . GLU A 1 99 ? 5.510 10.398 8.327 1.00 88.19 99 GLU A C 1
ATOM 840 O O . GLU A 1 99 ? 5.511 10.798 7.165 1.00 88.19 99 GLU A O 1
ATOM 845 N N . GLU A 1 100 ? 6.199 9.307 8.678 1.00 87.88 100 GLU A N 1
ATOM 846 C CA . GLU A 1 100 ? 6.911 8.445 7.726 1.00 87.88 100 GLU A CA 1
ATOM 847 C C . GLU A 1 100 ? 5.943 7.848 6.697 1.00 87.88 100 GLU A C 1
ATOM 849 O O . GLU A 1 100 ? 6.254 7.782 5.506 1.00 87.88 100 GLU A O 1
ATOM 854 N N . PHE A 1 101 ? 4.761 7.421 7.151 1.00 88.69 101 PHE A N 1
ATOM 855 C CA . PHE A 1 101 ? 3.729 6.873 6.280 1.00 88.69 101 PHE A CA 1
ATOM 856 C C . PHE A 1 101 ? 3.178 7.930 5.316 1.00 88.69 101 PHE A C 1
ATOM 858 O O . PHE A 1 101 ? 3.075 7.657 4.126 1.00 88.69 101 PHE A O 1
ATOM 865 N N . GLU A 1 102 ? 2.880 9.138 5.789 1.00 88.19 102 GLU A N 1
ATOM 866 C CA . GLU A 1 102 ? 2.414 10.248 4.948 1.00 88.19 102 GLU A CA 1
ATOM 867 C C . GLU A 1 102 ? 3.457 10.645 3.898 1.00 88.19 102 GLU A C 1
ATOM 869 O O . GLU A 1 102 ? 3.128 10.746 2.714 1.00 88.19 102 GLU A O 1
ATOM 874 N N . ARG A 1 103 ? 4.735 10.750 4.289 1.00 89.25 103 ARG A N 1
ATOM 875 C CA . ARG A 1 103 ? 5.847 10.985 3.351 1.00 89.25 103 ARG A CA 1
ATOM 876 C C . ARG A 1 103 ? 5.964 9.892 2.290 1.00 89.25 103 ARG A C 1
ATOM 878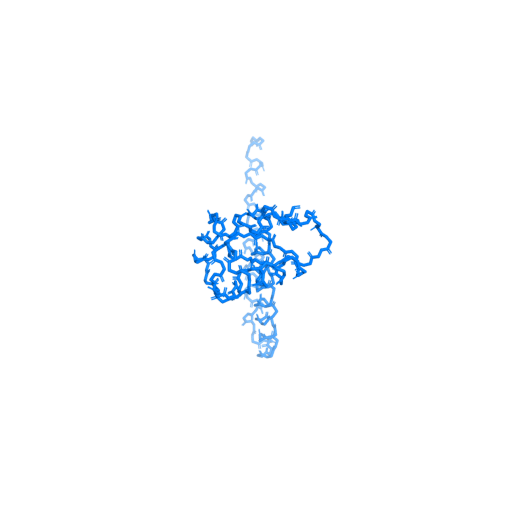 O O . ARG A 1 103 ? 6.311 10.174 1.144 1.00 89.25 103 ARG A O 1
ATOM 885 N N . LEU A 1 104 ? 5.675 8.645 2.654 1.00 90.38 104 LEU A N 1
ATOM 886 C CA . LEU A 1 104 ? 5.658 7.531 1.713 1.00 90.38 104 LEU A CA 1
ATOM 887 C C . LEU A 1 104 ? 4.529 7.673 0.684 1.00 90.38 104 LEU A C 1
ATOM 889 O O . LEU A 1 104 ? 4.778 7.418 -0.491 1.00 90.38 104 LEU A O 1
ATOM 893 N N . LEU A 1 105 ? 3.323 8.088 1.090 1.00 88.19 105 LEU A N 1
ATOM 894 C CA . LEU A 1 105 ? 2.151 8.171 0.202 1.00 88.19 105 LEU A CA 1
ATOM 895 C C . LEU A 1 105 ? 2.330 9.164 -0.953 1.00 88.19 105 LEU A C 1
ATOM 897 O O . LEU A 1 105 ? 1.793 8.940 -2.030 1.00 88.19 105 LEU A O 1
ATOM 901 N N . VAL A 1 106 ? 3.092 10.237 -0.743 1.00 87.94 106 VAL A N 1
ATOM 902 C CA . VAL A 1 106 ? 3.376 11.248 -1.779 1.00 87.94 106 VAL A CA 1
ATOM 903 C C . VAL A 1 106 ? 4.617 10.919 -2.615 1.00 87.94 106 VAL A C 1
ATOM 905 O O . VAL A 1 106 ? 4.980 11.656 -3.530 1.00 87.94 106 VAL A O 1
ATOM 908 N N . SER A 1 107 ? 5.309 9.822 -2.307 1.00 88.81 107 SER A N 1
ATOM 909 C CA . SER A 1 107 ? 6.573 9.489 -2.948 1.00 88.81 107 SER A CA 1
ATOM 910 C C . SER A 1 107 ? 6.377 8.700 -4.241 1.00 88.81 107 SER A C 1
ATOM 912 O O . SER A 1 107 ? 5.886 7.574 -4.231 1.00 88.81 107 SER A O 1
ATOM 914 N N . ASN A 1 108 ? 6.923 9.209 -5.349 1.00 91.88 108 ASN A N 1
ATOM 915 C CA . ASN A 1 108 ? 7.000 8.469 -6.617 1.00 91.88 108 ASN A CA 1
ATOM 916 C C . ASN A 1 108 ? 8.033 7.312 -6.594 1.00 91.88 108 ASN A C 1
ATOM 918 O O . ASN A 1 108 ? 8.259 6.643 -7.604 1.00 91.88 108 ASN A O 1
ATOM 922 N N . LYS A 1 109 ? 8.690 7.067 -5.451 1.00 93.75 109 LYS A N 1
ATOM 923 C CA . LYS A 1 109 ? 9.702 6.009 -5.287 1.00 93.75 109 LYS A CA 1
ATOM 924 C C . LYS A 1 109 ? 9.098 4.619 -5.096 1.00 93.75 109 LYS A C 1
ATOM 926 O O . LYS A 1 109 ? 9.839 3.641 -5.121 1.00 93.75 109 LYS A O 1
ATOM 931 N N . TYR A 1 110 ? 7.788 4.521 -4.892 1.00 94.94 110 TYR A N 1
ATOM 932 C CA . TYR A 1 110 ? 7.108 3.268 -4.580 1.00 94.94 110 TYR A CA 1
ATOM 933 C C . TYR A 1 110 ? 6.030 2.926 -5.607 1.00 94.94 110 TYR A C 1
ATOM 935 O O . TYR A 1 110 ? 5.511 3.799 -6.300 1.00 94.94 110 TYR A O 1
ATOM 943 N N . VAL A 1 111 ? 5.689 1.640 -5.687 1.00 95.06 111 VAL A N 1
ATOM 944 C CA . VAL A 1 111 ? 4.575 1.108 -6.487 1.00 95.06 111 VAL A CA 1
ATOM 945 C C . VAL A 1 111 ? 3.890 -0.053 -5.774 1.00 95.06 111 VAL A C 1
ATOM 947 O O . VAL A 1 111 ? 4.492 -0.717 -4.928 1.00 95.06 111 VAL A O 1
ATOM 950 N N . HIS A 1 112 ? 2.646 -0.345 -6.150 1.00 95.00 112 HIS A N 1
ATOM 951 C CA . HIS A 1 112 ? 1.970 -1.580 -5.761 1.00 95.00 112 HIS A CA 1
ATOM 952 C C . HIS A 1 112 ? 2.181 -2.691 -6.789 1.00 95.00 112 HIS A C 1
ATOM 954 O O . HIS A 1 112 ? 1.871 -2.533 -7.968 1.00 95.00 112 HIS A O 1
ATOM 960 N N . LEU A 1 113 ? 2.632 -3.856 -6.327 1.00 95.62 113 LEU A N 1
ATOM 961 C CA . LEU A 1 113 ? 2.797 -5.061 -7.137 1.00 95.62 113 LEU A CA 1
ATOM 962 C C . LEU A 1 113 ? 2.041 -6.235 -6.513 1.00 95.62 113 LEU A C 1
ATOM 964 O O . LEU A 1 113 ? 1.945 -6.337 -5.290 1.00 95.62 113 LEU A O 1
ATOM 968 N N . CYS A 1 114 ? 1.509 -7.142 -7.333 1.00 96.38 114 CYS A N 1
ATOM 969 C CA . CYS A 1 114 ? 1.069 -8.440 -6.825 1.00 96.38 114 CYS A CA 1
ATOM 970 C C . CYS A 1 114 ? 2.293 -9.262 -6.390 1.00 96.38 114 CYS A C 1
ATOM 972 O O . CYS A 1 114 ? 3.416 -8.970 -6.794 1.00 96.38 114 CYS A O 1
ATOM 974 N N . TYR A 1 115 ? 2.086 -10.306 -5.587 1.00 95.44 115 TYR A N 1
ATOM 975 C CA . TYR A 1 115 ? 3.182 -11.132 -5.067 1.00 95.44 115 TYR A CA 1
ATOM 976 C C . TYR A 1 115 ? 4.115 -11.685 -6.161 1.00 95.44 115 TYR A C 1
ATOM 978 O O . TYR A 1 115 ? 5.334 -11.634 -6.009 1.00 95.44 115 TYR A O 1
ATOM 986 N N . VAL A 1 116 ? 3.549 -12.159 -7.277 1.00 95.69 116 VAL A N 1
ATOM 987 C CA . VAL A 1 116 ? 4.316 -12.723 -8.401 1.00 95.69 116 VAL A CA 1
ATOM 988 C C . VAL A 1 116 ? 5.200 -11.652 -9.040 1.00 95.69 116 VAL A C 1
ATOM 990 O O . VAL A 1 116 ? 6.416 -11.816 -9.089 1.00 95.69 116 VAL A O 1
ATOM 993 N N . CYS A 1 117 ? 4.609 -10.524 -9.452 1.00 96.62 117 CYS A N 1
ATOM 994 C CA . CYS A 1 117 ? 5.350 -9.407 -10.036 1.00 96.62 117 CYS A CA 1
ATOM 995 C C . CYS A 1 117 ? 6.384 -8.837 -9.058 1.00 96.62 117 CYS A C 1
ATOM 997 O O . CYS A 1 117 ? 7.499 -8.553 -9.462 1.00 96.62 117 CYS A O 1
ATOM 999 N N . HIS A 1 118 ? 6.056 -8.735 -7.768 1.00 96.12 118 HIS A N 1
ATOM 1000 C CA . HIS A 1 118 ? 6.981 -8.271 -6.734 1.00 96.12 118 HIS A CA 1
ATOM 1001 C C . HIS A 1 118 ? 8.237 -9.149 -6.650 1.00 96.12 118 HIS A C 1
ATOM 1003 O O . HIS A 1 118 ? 9.355 -8.642 -6.622 1.00 96.12 118 HIS A O 1
ATOM 1009 N N . ARG A 1 119 ? 8.068 -10.478 -6.627 1.00 95.94 119 ARG A N 1
ATOM 1010 C CA . ARG A 1 119 ? 9.196 -11.419 -6.600 1.00 95.94 119 ARG A CA 1
ATOM 1011 C C . ARG A 1 119 ? 9.988 -11.395 -7.908 1.00 95.94 119 ARG A C 1
ATOM 1013 O O . ARG A 1 119 ? 11.212 -11.447 -7.861 1.00 95.94 119 ARG A O 1
ATOM 1020 N N . GLY A 1 120 ? 9.300 -11.292 -9.045 1.00 96.00 120 GLY A N 1
ATOM 1021 C CA . GLY A 1 120 ? 9.931 -11.148 -10.357 1.00 96.00 120 GLY A CA 1
ATOM 1022 C C . GLY A 1 120 ? 10.786 -9.885 -10.455 1.00 96.00 120 GLY A C 1
ATOM 1023 O O . GLY A 1 120 ? 11.920 -9.957 -10.912 1.00 96.00 120 GLY A O 1
ATOM 1024 N N . THR A 1 121 ? 10.296 -8.754 -9.940 1.00 96.56 121 THR A N 1
ATOM 1025 C CA . THR A 1 121 ? 11.069 -7.509 -9.890 1.00 96.56 121 THR A CA 1
ATOM 1026 C C . THR A 1 121 ? 12.328 -7.658 -9.039 1.00 96.56 121 THR A C 1
ATOM 1028 O O . THR A 1 121 ? 13.396 -7.282 -9.508 1.00 96.56 121 THR A O 1
ATOM 1031 N N . HIS A 1 122 ? 12.241 -8.257 -7.844 1.00 96.19 122 HIS A N 1
ATOM 1032 C CA . HIS A 1 122 ? 13.441 -8.537 -7.044 1.00 96.19 122 HIS A CA 1
ATOM 1033 C C . HIS A 1 122 ? 14.435 -9.423 -7.794 1.00 96.19 122 HIS A C 1
ATOM 1035 O O . HIS A 1 122 ? 15.619 -9.124 -7.818 1.00 96.19 122 HIS A O 1
ATOM 1041 N N . PHE A 1 123 ? 13.965 -10.480 -8.460 1.00 95.69 123 PHE A N 1
ATOM 1042 C CA . PHE A 1 123 ? 14.843 -11.328 -9.262 1.00 95.69 123 PHE A CA 1
ATOM 1043 C C . PHE A 1 123 ? 15.539 -10.541 -10.384 1.00 95.69 123 PHE A C 1
ATOM 1045 O O . PHE A 1 123 ? 16.753 -10.644 -10.533 1.00 95.69 123 PHE A O 1
ATOM 1052 N N . ALA A 1 124 ? 14.799 -9.727 -11.140 1.00 96.12 124 ALA A N 1
ATOM 1053 C CA . ALA A 1 124 ? 15.361 -8.909 -12.213 1.00 96.12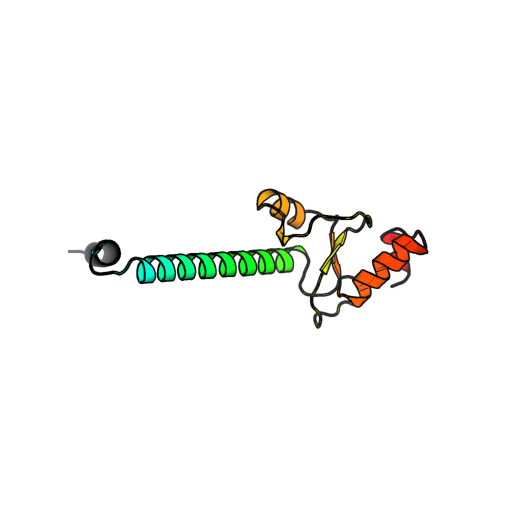 124 ALA A CA 1
ATOM 1054 C C . ALA A 1 124 ? 16.416 -7.915 -11.694 1.00 96.12 124 ALA A C 1
ATOM 1056 O O . ALA A 1 124 ? 17.494 -7.805 -12.273 1.00 96.12 124 ALA A O 1
ATOM 1057 N N . MET A 1 125 ? 16.140 -7.244 -10.575 1.00 95.31 125 MET A N 1
ATOM 1058 C CA . MET A 1 125 ? 17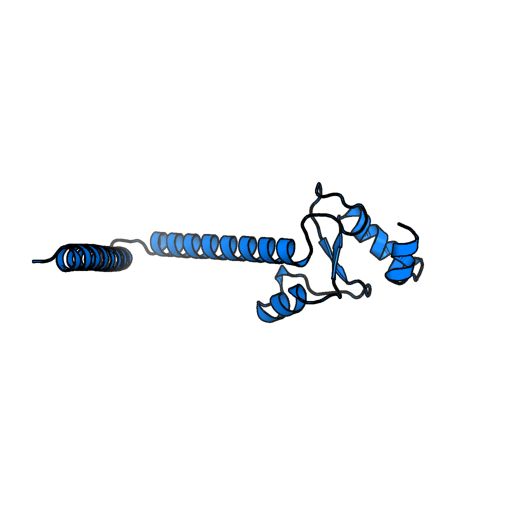.075 -6.290 -9.973 1.00 95.31 125 MET A CA 1
ATOM 1059 C C . MET A 1 125 ? 18.303 -6.980 -9.375 1.00 95.31 125 MET A C 1
ATOM 1061 O O . MET A 1 125 ? 19.430 -6.601 -9.673 1.00 95.31 125 MET A O 1
ATOM 1065 N N . ASP A 1 126 ? 18.102 -8.033 -8.583 1.00 94.69 126 ASP A N 1
ATOM 1066 C CA . ASP A 1 126 ? 19.175 -8.658 -7.805 1.00 94.69 126 ASP A CA 1
ATOM 1067 C C . ASP A 1 126 ? 20.034 -9.627 -8.631 1.00 94.69 126 ASP A C 1
ATOM 1069 O O . ASP A 1 126 ? 21.180 -9.895 -8.269 1.00 94.69 126 ASP A O 1
ATOM 1073 N N . LYS A 1 127 ? 19.479 -10.226 -9.697 1.00 96.25 127 LYS A N 1
ATOM 1074 C CA . LYS A 1 127 ? 20.155 -11.272 -10.490 1.00 96.25 127 LYS A CA 1
ATOM 1075 C C . LYS A 1 127 ? 20.515 -10.841 -11.897 1.00 96.25 127 LYS A C 1
ATOM 1077 O O . LYS A 1 127 ? 21.538 -11.290 -12.401 1.00 96.25 127 LYS A O 1
ATOM 1082 N N . LEU A 1 128 ? 19.700 -9.994 -12.518 1.00 95.75 128 LEU A N 1
ATOM 1083 C CA . LEU A 1 128 ? 19.957 -9.500 -13.873 1.00 95.75 128 LEU A CA 1
ATOM 1084 C C . LEU A 1 128 ? 20.551 -8.088 -13.870 1.00 95.75 128 LEU A C 1
ATOM 1086 O O . LEU A 1 128 ? 20.868 -7.567 -14.934 1.00 95.75 128 LEU A O 1
ATOM 1090 N N . ASN A 1 129 ? 20.713 -7.482 -12.686 1.00 95.19 129 ASN A N 1
ATOM 1091 C CA . ASN A 1 129 ? 21.234 -6.129 -12.501 1.00 95.19 129 ASN A CA 1
ATOM 1092 C C . ASN A 1 129 ? 20.470 -5.077 -13.330 1.00 95.19 129 ASN A C 1
ATOM 1094 O O . ASN A 1 129 ? 21.047 -4.100 -13.806 1.00 95.19 129 ASN A O 1
ATOM 1098 N N . LEU A 1 130 ? 19.168 -5.305 -13.532 1.00 96.12 130 LEU A N 1
ATOM 1099 C CA . LEU A 1 130 ? 18.285 -4.368 -14.216 1.00 96.12 130 LEU A CA 1
ATOM 1100 C C . LEU A 1 130 ? 17.781 -3.328 -13.225 1.00 96.12 130 LEU A C 1
ATOM 1102 O O . LEU A 1 130 ? 17.334 -3.665 -12.129 1.00 96.12 130 LEU A O 1
ATOM 1106 N N . ASP A 1 131 ? 17.786 -2.063 -13.626 1.00 95.50 131 ASP A N 1
ATOM 1107 C CA . ASP A 1 131 ? 17.081 -1.035 -12.874 1.00 95.50 131 ASP A CA 1
ATOM 1108 C C . ASP A 1 131 ? 15.560 -1.103 -13.126 1.00 95.50 131 ASP A C 1
ATOM 1110 O O . ASP A 1 131 ? 15.040 -1.952 -13.858 1.00 95.50 131 ASP A O 1
ATOM 1114 N N . TRP A 1 132 ? 14.809 -0.200 -12.490 1.00 95.25 132 TRP A N 1
ATOM 1115 C CA . TRP A 1 132 ? 13.356 -0.141 -12.650 1.00 95.25 132 TRP A CA 1
ATOM 1116 C C . TRP A 1 132 ? 12.914 0.039 -14.104 1.00 95.25 132 TRP A C 1
ATOM 1118 O O . TRP A 1 132 ? 11.920 -0.559 -14.506 1.00 95.25 132 TRP A O 1
ATOM 1128 N N . LEU A 1 133 ? 13.617 0.869 -14.879 1.00 94.69 133 LEU A N 1
ATOM 1129 C CA . LEU A 1 133 ? 13.246 1.171 -16.260 1.00 94.69 133 LEU A CA 1
ATOM 1130 C C . LEU A 1 133 ? 13.577 -0.004 -17.180 1.00 94.69 133 LEU A C 1
ATOM 1132 O O . LEU A 1 133 ? 12.734 -0.390 -17.987 1.00 94.69 133 LEU A O 1
ATOM 1136 N N . GLY A 1 134 ? 14.743 -0.625 -16.997 1.00 92.62 134 GLY A N 1
ATOM 1137 C CA . GLY A 1 134 ? 15.134 -1.843 -17.699 1.00 92.62 134 GLY A CA 1
ATOM 1138 C C . GLY A 1 134 ? 14.166 -2.996 -17.438 1.00 92.62 134 GLY A C 1
ATOM 1139 O O . GLY A 1 134 ? 13.804 -3.714 -18.363 1.00 92.62 134 GLY A O 1
ATOM 1140 N N . MET A 1 135 ? 13.666 -3.133 -16.206 1.00 93.19 135 MET A N 1
ATOM 1141 C CA . MET A 1 135 ? 12.640 -4.130 -15.878 1.00 93.19 135 MET A CA 1
ATOM 1142 C C . MET A 1 135 ? 11.299 -3.837 -16.567 1.00 93.19 135 MET A C 1
ATOM 1144 O O . MET A 1 135 ? 10.662 -4.757 -17.079 1.00 93.19 135 MET A O 1
ATOM 1148 N N . LEU A 1 136 ? 10.877 -2.567 -16.623 1.00 90.25 136 LEU A N 1
ATOM 1149 C CA . LEU A 1 136 ? 9.637 -2.188 -17.307 1.00 90.25 136 LEU A CA 1
ATOM 1150 C C . LEU A 1 136 ? 9.695 -2.397 -18.821 1.00 90.25 136 LEU A C 1
ATOM 1152 O O . LEU A 1 136 ? 8.659 -2.668 -19.411 1.00 90.25 136 LEU A O 1
ATOM 11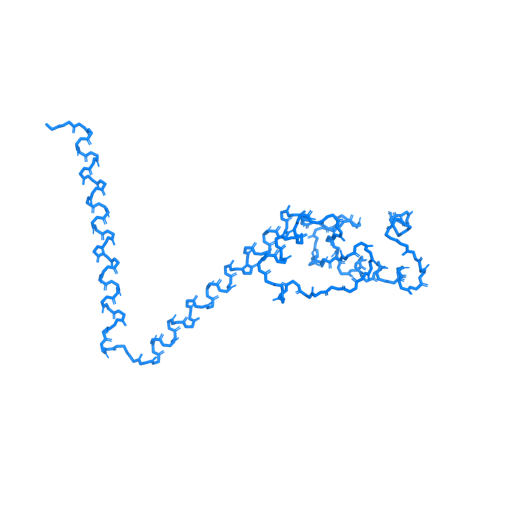56 N N . ALA A 1 137 ? 10.872 -2.312 -19.441 1.00 90.62 137 ALA A N 1
ATOM 1157 C CA . ALA A 1 137 ? 11.031 -2.571 -20.871 1.00 90.62 137 ALA A CA 1
ATOM 1158 C C . ALA A 1 137 ? 10.759 -4.039 -21.268 1.00 90.62 137 ALA A C 1
ATOM 1160 O O . ALA A 1 137 ? 10.609 -4.330 -22.451 1.00 90.62 137 ALA A O 1
ATOM 1161 N N . LEU A 1 138 ? 10.697 -4.959 -20.297 1.00 83.75 138 LEU A N 1
ATOM 1162 C CA . LEU A 1 138 ? 10.430 -6.386 -20.512 1.00 83.75 138 LEU A CA 1
ATOM 1163 C C . LEU A 1 138 ? 8.960 -6.785 -20.288 1.00 83.75 138 LEU A C 1
ATOM 1165 O O . LEU A 1 138 ? 8.626 -7.958 -20.460 1.00 83.75 138 LEU A O 1
ATOM 1169 N N . CYS A 1 139 ? 8.112 -5.854 -19.839 1.00 79.00 139 CYS A N 1
ATOM 1170 C CA . CYS A 1 139 ? 6.724 -6.099 -19.433 1.00 79.00 139 CYS A CA 1
ATOM 1171 C C . CYS A 1 139 ? 5.729 -5.473 -20.412 1.00 79.00 139 CYS A C 1
ATOM 1173 O O . CYS A 1 139 ? 4.684 -6.117 -20.648 1.00 79.00 139 CYS A O 1
#

Sequence (139 aa):
MTYKDKVRQREYQREWASRKRKGLETKIVNSPQFSEEKRKERRNKTVRSYKKRQRDNRKNCKINAFGSICFICKSGKYKLILHRKDGKAHKSITHMNNEEFERLLVSNKYVHLCYVCHRGTHFAMDKLNLDWLGMLALC

Foldseek 3Di:
DDPVVVVVVVVVVVVVVVVVVVVVVVVVLPDPPDDPVNNVVVVVVVVVVVVVVVVVVLVVLQCVLANQAAPQPRHNPADWDKAFQALDDDDPPVPDDPVRSVVVSPDPRIHIHGPVVRVVVNCCCVPVVDGSVSVNVVD

Radius of gyration: 25.36 Å; chains: 1; bounding box: 63×46×63 Å

Organism: NCBI:txid412755

pLDDT: mean 84.76, std 12.08, range [50.16, 96.62]

Secondary structure (DSSP, 8-state):
--HHHHHHHHHHHHHHHHHHHHHHHHHHHT-TTS-HHHHHHHHHHHHHHHHHHHHHHHHHHHHHHH-SS-TTT---SS-EEEEETT------GGG--HHHHHHHHT-TTEEEEEHHHHHHHHHHHHHH---HHHHHTT-